Protein AF-C0DBG9-F1 (afdb_monomer)

Radius of gyration: 24.49 Å; Cα contacts (8 Å, |Δi|>4): 28; chains: 1; bounding box: 64×24×66 Å

Solvent-accessible surface area (backbone atoms only — not comparable to full-atom values): 5805 Å² total; per-residue (Å²): 133,90,60,73,62,57,62,51,53,66,71,61,66,71,52,72,66,54,74,62,44,51,64,55,52,52,52,48,59,64,46,51,57,55,49,52,52,48,51,52,51,54,49,51,55,51,49,51,54,43,49,53,52,35,71,69,37,81,50,73,71,52,31,52,54,31,50,52,51,46,53,51,50,50,52,51,49,51,50,54,51,51,52,52,52,50,52,50,54,50,51,54,53,49,50,54,49,45,63,72,72,64,120

Sequence (103 aa):
MYIPNLMMAMLLDENPFEKVAEPIVK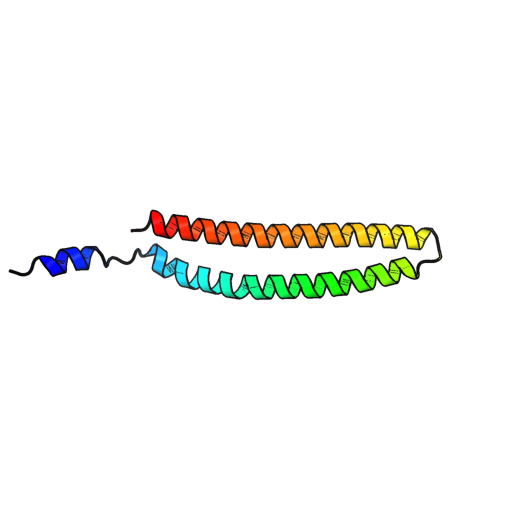LLNLAVTPALAIVGALGAIYCIFLGAKLAKAEEPQDREKAKNSLKNAIIGFVLIFVLIVVLKIGMDSMQVWMSDYVK

Mean predicted aligned error: 9.97 Å

Structure (mmCIF, N/CA/C/O backbone):
data_AF-C0DBG9-F1
#
_entry.id   AF-C0DBG9-F1
#
loop_
_atom_site.group_PDB
_atom_site.id
_atom_site.type_symbol
_atom_site.label_atom_id
_atom_site.label_alt_id
_atom_site.label_comp_id
_atom_site.label_asym_id
_atom_site.label_entity_id
_atom_site.label_seq_id
_atom_site.pdbx_PDB_ins_code
_atom_site.Cartn_x
_atom_site.Cartn_y
_atom_site.Cartn_z
_atom_site.occupancy
_atom_site.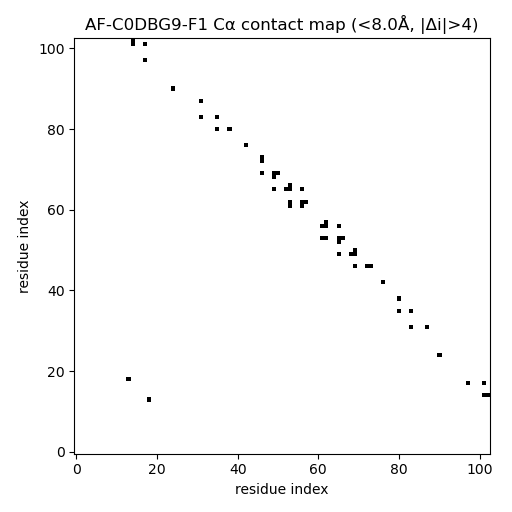B_iso_or_equiv
_atom_site.auth_seq_id
_atom_site.auth_comp_id
_atom_site.auth_asym_id
_atom_site.auth_atom_id
_atom_site.pdbx_PDB_model_num
ATOM 1 N N . MET A 1 1 ? 38.065 -14.156 -42.013 1.00 46.47 1 MET A N 1
ATOM 2 C CA . MET A 1 1 ? 37.992 -12.692 -41.797 1.00 46.47 1 MET A CA 1
ATOM 3 C C . MET A 1 1 ? 36.781 -12.415 -40.905 1.00 46.47 1 MET A C 1
ATOM 5 O O . MET A 1 1 ? 35.738 -13.014 -41.126 1.00 46.47 1 MET A O 1
ATOM 9 N N . TYR A 1 2 ? 36.976 -11.656 -39.825 1.00 51.59 2 TYR A N 1
ATOM 10 C CA . TYR A 1 2 ? 36.209 -11.636 -38.566 1.00 51.59 2 TYR A CA 1
ATOM 11 C C . TYR A 1 2 ? 34.829 -10.941 -38.631 1.00 51.59 2 TYR A C 1
ATOM 13 O O . TYR A 1 2 ? 34.685 -9.820 -38.158 1.00 51.59 2 TYR A O 1
ATOM 21 N N . ILE A 1 3 ? 33.800 -11.592 -39.180 1.00 57.66 3 ILE A N 1
ATOM 22 C CA . ILE A 1 3 ? 32.453 -10.992 -39.310 1.00 57.66 3 ILE A CA 1
ATOM 23 C C . ILE A 1 3 ? 31.432 -11.377 -38.202 1.00 57.66 3 ILE A C 1
ATOM 25 O O . ILE A 1 3 ? 30.546 -10.564 -37.945 1.00 57.66 3 ILE A O 1
ATOM 29 N N . PRO A 1 4 ? 31.519 -12.506 -37.454 1.00 55.69 4 PRO A N 1
ATOM 30 C CA . PRO A 1 4 ? 30.462 -12.829 -36.484 1.00 55.69 4 PRO A CA 1
ATOM 31 C C . PRO A 1 4 ? 30.487 -11.946 -35.224 1.00 55.69 4 PRO A C 1
ATOM 33 O O . PRO A 1 4 ? 29.455 -11.765 -34.586 1.00 55.69 4 PRO A O 1
ATOM 36 N N . ASN A 1 5 ? 31.634 -11.344 -34.883 1.00 56.94 5 ASN A N 1
ATOM 37 C CA . ASN A 1 5 ? 31.766 -10.549 -33.658 1.00 56.94 5 ASN A CA 1
ATOM 38 C C . ASN A 1 5 ? 31.210 -9.122 -33.791 1.00 56.94 5 ASN A C 1
ATOM 40 O O . ASN A 1 5 ? 30.835 -8.529 -32.792 1.00 56.94 5 ASN A O 1
ATOM 44 N N . LEU A 1 6 ? 31.131 -8.566 -35.008 1.00 59.66 6 LEU A N 1
ATOM 45 C CA . LEU A 1 6 ? 30.607 -7.211 -35.229 1.00 59.66 6 LEU A CA 1
ATOM 46 C C . LEU A 1 6 ? 29.073 -7.186 -35.179 1.00 59.66 6 LEU A C 1
ATOM 48 O O . LEU A 1 6 ? 28.486 -6.255 -34.644 1.00 59.66 6 LEU A O 1
ATOM 52 N N . MET A 1 7 ? 28.425 -8.240 -35.685 1.00 54.25 7 MET A N 1
ATOM 53 C CA . MET A 1 7 ? 26.969 -8.391 -35.617 1.00 54.25 7 MET A CA 1
ATOM 54 C 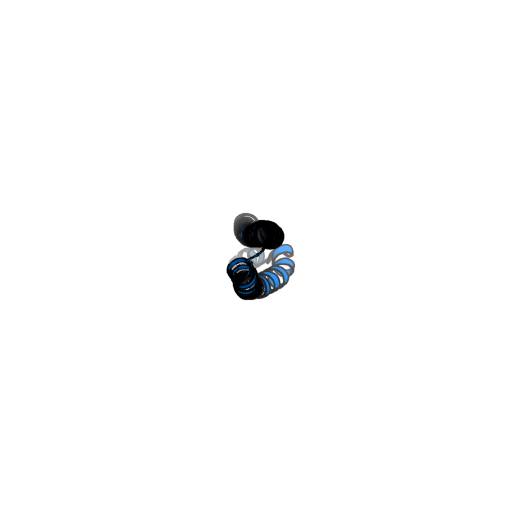C . MET A 1 7 ? 26.499 -8.699 -34.191 1.00 54.25 7 MET A C 1
ATOM 56 O O . MET A 1 7 ? 25.465 -8.195 -33.780 1.00 54.25 7 MET A O 1
ATOM 60 N N . MET A 1 8 ? 27.291 -9.452 -33.416 1.00 56.00 8 MET A N 1
ATOM 61 C CA . MET A 1 8 ? 27.061 -9.630 -31.979 1.00 56.00 8 MET A CA 1
ATOM 62 C C . MET A 1 8 ? 27.379 -8.363 -31.180 1.00 56.00 8 MET A C 1
ATOM 64 O O . MET A 1 8 ? 26.626 -8.036 -30.280 1.00 56.00 8 MET A O 1
ATOM 68 N N . ALA A 1 9 ? 28.417 -7.597 -31.531 1.00 54.31 9 ALA A N 1
ATOM 69 C CA . ALA A 1 9 ? 28.715 -6.321 -30.873 1.00 54.31 9 ALA A CA 1
ATOM 70 C C . ALA A 1 9 ? 27.639 -5.246 -31.118 1.00 54.31 9 ALA A C 1
ATOM 72 O O . ALA A 1 9 ? 27.387 -4.444 -30.229 1.00 54.31 9 ALA A O 1
ATOM 73 N N . MET A 1 10 ? 26.968 -5.257 -32.277 1.00 53.44 10 MET A N 1
ATOM 74 C CA 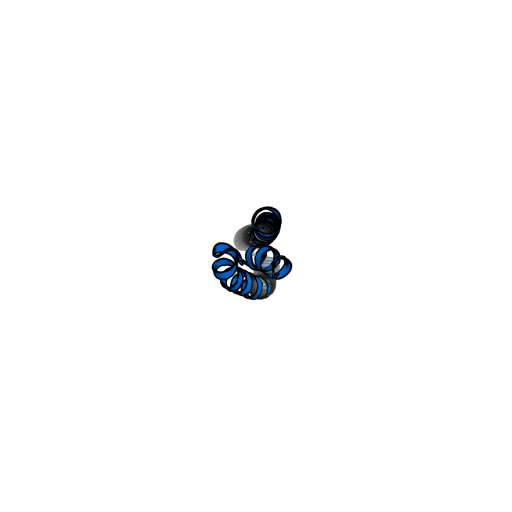. MET A 1 10 ? 25.792 -4.409 -32.536 1.00 53.44 10 MET A CA 1
ATOM 75 C C . MET A 1 10 ? 24.521 -4.884 -31.808 1.00 53.44 10 MET A C 1
ATOM 77 O O . MET A 1 10 ? 23.579 -4.113 -31.698 1.00 53.44 10 MET A O 1
ATOM 81 N N . LEU A 1 11 ? 24.493 -6.126 -31.308 1.00 55.94 11 LEU A N 1
ATOM 82 C CA . LEU A 1 11 ? 23.431 -6.653 -30.437 1.00 55.94 11 LEU A CA 1
ATOM 83 C C . LEU A 1 11 ? 23.711 -6.403 -28.944 1.00 55.94 11 LEU A C 1
ATOM 85 O O . LEU A 1 11 ? 22.877 -6.739 -28.112 1.00 55.94 11 LEU A O 1
ATOM 89 N N . LEU A 1 12 ? 24.883 -5.848 -28.603 1.00 56.59 12 LEU A N 1
ATOM 90 C CA . LEU A 1 12 ? 25.257 -5.468 -27.235 1.00 56.59 12 LEU A CA 1
ATOM 91 C C . LEU A 1 12 ? 25.166 -3.956 -26.995 1.00 56.59 12 LEU A C 1
ATOM 93 O O . LEU A 1 12 ? 25.721 -3.470 -26.007 1.00 56.59 12 LEU A O 1
ATOM 97 N N . ASP A 1 13 ? 24.497 -3.203 -27.874 1.00 58.56 13 ASP A N 1
ATOM 98 C CA . ASP A 1 13 ? 24.150 -1.815 -27.567 1.00 58.56 13 ASP A CA 1
ATOM 99 C C . ASP A 1 13 ? 23.010 -1.831 -26.542 1.00 58.56 13 ASP A C 1
ATOM 101 O O . ASP A 1 13 ? 21.834 -1.689 -26.862 1.00 58.56 13 ASP A O 1
ATOM 105 N N . GLU A 1 14 ? 23.371 -2.125 -25.291 1.00 59.81 14 GLU A N 1
ATOM 106 C CA . GLU A 1 14 ? 22.476 -2.053 -24.144 1.00 59.81 14 GLU A CA 1
ATOM 107 C C . GLU A 1 14 ? 21.842 -0.667 -24.152 1.00 59.81 14 GLU A C 1
ATOM 109 O O . GLU A 1 14 ? 22.530 0.349 -23.992 1.00 59.81 14 GLU A O 1
ATOM 114 N N . ASN A 1 15 ? 20.534 -0.634 -24.387 1.00 67.50 15 ASN A N 1
ATOM 115 C CA . ASN A 1 15 ? 19.846 0.598 -24.688 1.00 67.50 15 ASN A CA 1
ATOM 116 C C . ASN A 1 15 ? 20.049 1.587 -23.525 1.00 67.50 15 ASN A C 1
ATOM 118 O O . ASN A 1 15 ? 19.759 1.251 -22.370 1.00 67.50 15 ASN A O 1
ATOM 122 N N . PRO A 1 16 ? 20.564 2.804 -23.771 1.00 74.25 16 PRO A N 1
ATOM 123 C CA . PRO A 1 16 ? 20.983 3.712 -22.703 1.00 74.25 16 PRO A CA 1
ATOM 124 C C . PRO A 1 16 ? 19.840 4.072 -21.745 1.00 74.25 16 PRO A C 1
ATOM 126 O O . PRO A 1 16 ? 20.085 4.402 -20.584 1.00 74.25 16 PRO A O 1
ATOM 129 N N . PHE A 1 17 ? 18.590 3.967 -22.202 1.00 74.31 17 PHE A N 1
ATOM 130 C CA . PHE A 1 17 ? 17.407 4.140 -21.367 1.00 74.31 17 PHE A CA 1
ATOM 131 C C . PHE A 1 17 ? 17.232 3.021 -20.329 1.00 74.31 17 PHE A C 1
ATOM 133 O O . PHE A 1 17 ? 16.844 3.306 -19.197 1.00 74.31 17 PHE A O 1
ATOM 140 N N . GLU A 1 18 ? 17.554 1.772 -20.666 1.00 77.06 18 GLU A N 1
ATOM 141 C CA . GLU A 1 18 ? 17.435 0.627 -19.757 1.00 77.06 18 GLU A CA 1
ATOM 142 C C . GLU A 1 18 ? 18.432 0.733 -18.597 1.00 77.06 18 GLU A C 1
ATOM 144 O O . GLU A 1 18 ? 18.038 0.632 -17.434 1.00 77.06 18 GLU A O 1
ATOM 149 N N . LYS A 1 19 ? 19.689 1.099 -18.888 1.00 81.19 19 LYS A N 1
ATOM 150 C CA . LYS A 1 19 ? 20.727 1.333 -17.864 1.00 81.19 19 LYS A CA 1
ATOM 151 C C . LYS A 1 19 ? 20.347 2.379 -16.824 1.00 81.19 19 LYS A C 1
ATOM 153 O O . LYS A 1 19 ? 20.756 2.287 -15.668 1.00 81.19 19 LYS A O 1
ATOM 158 N N . VAL A 1 20 ? 19.605 3.403 -17.238 1.00 84.00 20 VAL A N 1
ATOM 159 C CA . VAL A 1 20 ? 19.166 4.478 -16.342 1.00 84.00 20 VAL A CA 1
ATOM 160 C C . VAL A 1 20 ? 17.889 4.081 -15.593 1.00 84.00 20 VAL A C 1
ATOM 162 O O . VAL A 1 20 ? 17.737 4.430 -14.421 1.00 84.00 20 VAL A O 1
ATOM 165 N N . ALA A 1 21 ? 16.983 3.336 -16.232 1.00 84.25 21 ALA A N 1
ATOM 166 C CA . ALA A 1 21 ? 15.706 2.937 -15.645 1.00 84.25 21 ALA A CA 1
ATOM 167 C C . ALA A 1 21 ? 15.831 1.788 -14.630 1.00 84.25 21 ALA A C 1
ATOM 169 O O . ALA A 1 21 ? 15.143 1.809 -13.606 1.00 84.25 21 ALA A O 1
ATOM 170 N N . GLU A 1 22 ? 16.715 0.816 -14.865 1.00 85.31 22 GLU A N 1
ATOM 171 C CA . GLU A 1 22 ? 16.883 -0.373 -14.019 1.00 85.31 22 GLU A CA 1
ATOM 172 C C . GLU A 1 22 ? 17.097 -0.054 -12.522 1.00 85.31 22 GLU A C 1
ATOM 174 O O . GLU A 1 22 ? 16.344 -0.579 -11.690 1.00 85.31 22 GLU A O 1
ATOM 179 N N . PRO A 1 23 ? 18.038 0.830 -12.117 1.00 89.69 23 PRO A N 1
ATOM 180 C CA . PRO A 1 23 ? 18.221 1.140 -10.701 1.00 89.69 23 PRO A CA 1
ATOM 181 C C . PRO A 1 23 ? 16.984 1.810 -10.090 1.00 89.69 23 PRO A C 1
ATOM 183 O O . PRO A 1 23 ? 16.638 1.522 -8.945 1.00 89.69 23 PRO A O 1
ATOM 186 N N . ILE A 1 24 ? 16.281 2.658 -10.847 1.00 89.00 24 ILE A N 1
ATOM 187 C CA . ILE A 1 24 ? 15.072 3.353 -10.382 1.00 89.00 24 ILE A CA 1
ATOM 188 C C . ILE A 1 24 ? 13.949 2.341 -10.134 1.00 89.00 24 ILE A C 1
ATOM 190 O O . ILE A 1 24 ? 13.340 2.330 -9.061 1.00 89.00 24 ILE A O 1
ATOM 194 N N . VAL A 1 25 ? 13.711 1.453 -11.099 1.00 87.94 25 VAL A N 1
ATOM 195 C CA . VAL A 1 25 ? 12.695 0.397 -11.011 1.00 87.94 25 VAL A CA 1
ATOM 196 C C . VAL A 1 25 ? 12.997 -0.558 -9.858 1.00 87.94 25 VAL A C 1
ATOM 198 O O . VAL A 1 25 ? 12.098 -0.922 -9.096 1.00 87.94 25 VAL A O 1
ATOM 201 N N . LYS A 1 26 ? 14.266 -0.925 -9.669 1.00 89.44 26 LYS A N 1
ATOM 202 C CA . LYS A 1 26 ? 14.691 -1.794 -8.568 1.00 89.44 26 LYS A CA 1
ATOM 203 C C . LYS A 1 26 ? 14.426 -1.162 -7.203 1.00 89.44 26 LYS A C 1
ATOM 205 O O . LYS A 1 26 ? 13.916 -1.841 -6.312 1.00 89.44 26 LYS A O 1
ATOM 210 N N . LEU A 1 27 ? 14.724 0.128 -7.041 1.00 90.62 27 LEU A N 1
ATOM 211 C CA . LEU A 1 27 ? 14.437 0.862 -5.806 1.00 90.62 27 LEU A CA 1
ATOM 212 C C . LEU A 1 27 ? 12.930 0.970 -5.547 1.00 90.62 27 LEU A C 1
ATOM 214 O O . LEU A 1 27 ? 12.490 0.757 -4.416 1.00 90.62 27 LEU A O 1
ATOM 218 N N . LEU A 1 28 ? 12.134 1.237 -6.585 1.00 89.25 28 LEU A N 1
ATOM 219 C CA . LEU A 1 28 ? 10.675 1.290 -6.475 1.00 89.25 28 LEU A CA 1
ATOM 220 C C . LEU A 1 28 ? 10.089 -0.064 -6.060 1.00 89.25 28 LEU A C 1
ATOM 222 O O . LEU A 1 28 ? 9.326 -0.124 -5.097 1.00 89.25 28 LEU A O 1
ATOM 226 N N . ASN A 1 29 ? 10.490 -1.161 -6.705 1.00 88.00 29 ASN A N 1
ATOM 227 C CA . ASN A 1 29 ? 10.031 -2.508 -6.348 1.00 88.00 29 ASN A CA 1
ATOM 228 C C . ASN A 1 29 ? 10.430 -2.906 -4.919 1.00 88.00 29 ASN A C 1
ATOM 230 O O . ASN A 1 29 ? 9.637 -3.514 -4.189 1.00 88.00 29 ASN A O 1
ATOM 234 N N . LEU A 1 30 ? 11.631 -2.508 -4.495 1.00 90.62 30 LEU A N 1
ATOM 235 C CA . LEU A 1 30 ? 12.114 -2.733 -3.136 1.00 90.62 30 LEU A CA 1
ATOM 236 C C . LEU A 1 30 ? 11.333 -1.917 -2.094 1.00 90.62 30 LEU A C 1
ATOM 238 O O . LEU A 1 30 ? 11.162 -2.390 -0.975 1.00 90.62 30 LEU A O 1
ATOM 242 N N . ALA A 1 31 ? 10.827 -0.732 -2.447 1.00 89.75 31 ALA A N 1
ATOM 243 C CA . ALA A 1 31 ? 10.065 0.137 -1.547 1.00 89.75 31 ALA A CA 1
ATOM 244 C C . ALA A 1 31 ? 8.554 -0.167 -1.513 1.00 89.75 31 ALA A C 1
ATOM 246 O O . ALA A 1 31 ? 7.926 -0.057 -0.458 1.00 89.75 31 ALA A O 1
ATOM 247 N N . VAL A 1 32 ? 7.950 -0.576 -2.632 1.00 88.25 32 VAL A N 1
ATOM 248 C CA . VAL A 1 32 ? 6.494 -0.797 -2.726 1.00 88.25 32 VAL A CA 1
ATOM 249 C C . VAL A 1 32 ? 6.025 -1.956 -1.845 1.00 88.25 32 VAL A C 1
ATOM 251 O O . VAL A 1 32 ? 5.001 -1.844 -1.171 1.00 88.25 32 VAL A O 1
ATOM 254 N N . THR A 1 33 ? 6.782 -3.052 -1.795 1.00 87.75 33 THR A N 1
ATOM 255 C CA . THR A 1 33 ? 6.446 -4.223 -0.966 1.00 87.75 33 THR A CA 1
ATOM 256 C C . THR A 1 33 ? 6.382 -3.896 0.536 1.00 87.75 33 THR A C 1
ATOM 258 O O . THR A 1 33 ? 5.347 -4.162 1.155 1.00 87.75 33 THR A O 1
ATOM 261 N N . PRO A 1 34 ? 7.414 -3.284 1.155 1.00 91.00 34 PRO A N 1
ATOM 262 C CA . PRO A 1 34 ? 7.335 -2.873 2.554 1.00 91.00 34 PRO A CA 1
ATOM 263 C C . PRO A 1 34 ? 6.311 -1.755 2.780 1.00 91.00 34 PRO A C 1
ATOM 265 O O . PRO A 1 34 ? 5.645 -1.765 3.813 1.00 91.00 34 PRO A O 1
ATOM 268 N N . ALA A 1 35 ? 6.111 -0.837 1.826 1.00 89.25 35 ALA A N 1
ATOM 269 C CA . ALA A 1 35 ? 5.071 0.186 1.943 1.00 89.25 35 ALA A CA 1
ATOM 270 C C . ALA A 1 35 ? 3.668 -0.436 2.069 1.00 89.25 35 ALA A C 1
ATOM 272 O O . ALA A 1 35 ? 2.904 -0.048 2.953 1.00 89.25 35 ALA A O 1
ATOM 273 N N . LEU A 1 36 ? 3.349 -1.452 1.258 1.00 89.81 36 LEU A N 1
ATOM 274 C CA . LEU A 1 36 ? 2.088 -2.196 1.365 1.00 89.81 36 LEU A CA 1
ATOM 275 C C . LEU A 1 36 ? 1.940 -2.901 2.716 1.00 89.81 36 LEU A C 1
ATOM 277 O O . LEU A 1 36 ? 0.867 -2.848 3.320 1.00 89.81 36 LEU A O 1
ATOM 281 N N . ALA A 1 37 ? 3.011 -3.523 3.214 1.00 91.44 37 ALA A N 1
ATOM 282 C CA . ALA A 1 37 ? 3.000 -4.188 4.515 1.00 91.44 37 ALA A CA 1
ATOM 283 C C . ALA A 1 37 ? 2.728 -3.199 5.662 1.00 91.44 37 ALA A C 1
ATOM 285 O O . ALA A 1 37 ? 1.902 -3.472 6.535 1.00 91.44 37 ALA A O 1
ATOM 286 N N . ILE A 1 38 ? 3.369 -2.027 5.634 1.00 91.88 38 ILE A N 1
ATOM 287 C CA . ILE A 1 38 ? 3.192 -0.976 6.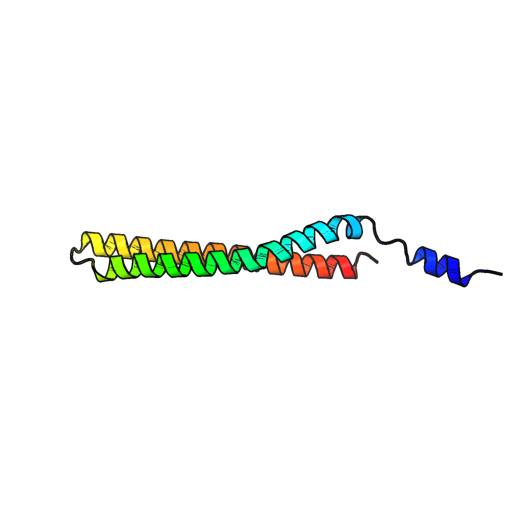644 1.00 91.88 38 ILE A CA 1
ATOM 288 C C . ILE A 1 38 ? 1.773 -0.408 6.593 1.00 91.88 38 ILE A C 1
ATOM 290 O O . ILE A 1 38 ? 1.125 -0.297 7.634 1.00 91.88 38 ILE A O 1
ATOM 294 N N . VAL A 1 39 ? 1.261 -0.086 5.403 1.00 90.56 39 VAL A N 1
ATOM 295 C CA . VAL A 1 39 ? -0.109 0.424 5.239 1.00 90.56 39 VAL A CA 1
ATOM 296 C C . VAL A 1 39 ? -1.132 -0.603 5.725 1.00 90.56 39 VAL A C 1
ATOM 298 O O . VAL A 1 39 ? -2.067 -0.235 6.434 1.00 90.56 39 VAL A O 1
ATOM 301 N N . GLY A 1 40 ? -0.934 -1.888 5.413 1.00 90.88 40 GLY A N 1
ATOM 302 C CA . GLY A 1 40 ? -1.777 -2.976 5.910 1.00 90.88 40 GLY A CA 1
ATOM 303 C C . GLY A 1 40 ? -1.774 -3.072 7.437 1.00 90.88 40 GLY A C 1
ATOM 304 O O . GLY A 1 40 ? -2.838 -3.097 8.058 1.00 90.88 40 GLY A O 1
ATOM 305 N N . ALA A 1 41 ? -0.589 -3.060 8.053 1.00 93.50 41 ALA A N 1
ATOM 306 C CA . ALA A 1 41 ? -0.443 -3.147 9.504 1.00 93.50 41 ALA A CA 1
ATOM 307 C C . ALA A 1 41 ? -1.048 -1.930 10.225 1.00 93.50 41 ALA A C 1
ATOM 309 O O . ALA A 1 41 ? -1.859 -2.089 11.140 1.00 93.50 41 ALA A O 1
ATOM 310 N N . LEU A 1 42 ? -0.706 -0.713 9.792 1.00 92.12 42 LEU A N 1
ATOM 311 C CA . LEU A 1 42 ? -1.231 0.521 10.381 1.00 92.12 42 LEU A CA 1
ATOM 312 C C . LEU A 1 42 ? -2.743 0.650 10.174 1.00 92.12 42 LEU A C 1
ATOM 314 O O . LEU A 1 42 ? -3.457 1.022 11.106 1.00 92.12 42 LEU A O 1
ATOM 318 N N . GLY A 1 43 ? -3.241 0.294 8.988 1.00 91.38 43 GLY A N 1
ATOM 319 C CA . GLY A 1 43 ? -4.671 0.283 8.686 1.00 91.38 43 GLY A CA 1
ATOM 320 C C . GLY A 1 43 ? -5.448 -0.671 9.593 1.00 91.38 43 GLY A C 1
ATOM 321 O O . GLY A 1 43 ? -6.490 -0.291 10.135 1.00 91.38 43 GLY A O 1
ATOM 322 N N . ALA A 1 44 ? -4.915 -1.874 9.829 1.00 91.81 44 ALA A N 1
ATOM 323 C CA . ALA A 1 44 ? -5.517 -2.851 10.732 1.00 91.81 44 ALA A CA 1
ATOM 324 C C . ALA A 1 44 ? -5.541 -2.354 12.187 1.00 91.81 44 ALA A C 1
ATOM 326 O O . ALA A 1 44 ? -6.594 -2.379 12.827 1.00 91.81 44 ALA A O 1
ATOM 327 N N . ILE A 1 45 ? -4.414 -1.838 12.692 1.00 94.25 45 ILE A N 1
ATOM 328 C CA . ILE A 1 45 ? -4.319 -1.285 14.054 1.00 94.25 45 ILE A CA 1
ATOM 329 C C . ILE A 1 45 ? -5.322 -0.139 14.243 1.00 94.25 45 ILE A C 1
ATOM 331 O O . ILE A 1 45 ? -6.052 -0.100 15.238 1.00 94.25 45 ILE A O 1
ATOM 335 N N . TYR A 1 46 ? -5.401 0.776 13.275 1.00 91.56 46 TYR A N 1
ATOM 336 C CA . TYR A 1 46 ? -6.308 1.918 13.339 1.00 91.56 46 TYR A CA 1
ATOM 337 C C . TYR A 1 46 ? -7.785 1.496 13.280 1.00 91.56 46 TYR A C 1
ATOM 339 O O . TYR A 1 46 ? -8.609 2.021 14.036 1.00 91.56 46 TYR A O 1
ATOM 347 N N . CYS A 1 47 ? -8.124 0.492 12.462 1.00 90.44 47 CYS A N 1
ATOM 348 C C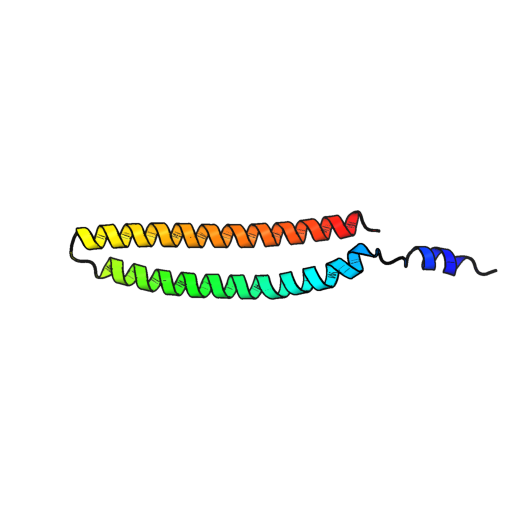A . CYS A 1 47 ? -9.469 -0.086 12.432 1.00 90.44 47 CYS A CA 1
ATOM 349 C C . CYS A 1 47 ? -9.869 -0.710 13.773 1.00 90.44 47 CYS A C 1
ATOM 351 O O . CYS A 1 47 ? -11.004 -0.513 14.207 1.00 90.44 47 CYS A O 1
ATOM 353 N N . ILE A 1 48 ? -8.958 -1.412 14.458 1.00 92.06 48 ILE A N 1
ATOM 354 C CA . ILE A 1 48 ? -9.232 -1.987 15.787 1.00 92.06 48 ILE A CA 1
ATOM 355 C C . ILE A 1 48 ? -9.542 -0.875 16.795 1.00 92.06 48 ILE A C 1
ATOM 357 O O . ILE A 1 48 ? -10.527 -0.966 17.529 1.00 92.06 48 ILE A O 1
ATOM 361 N N . PHE A 1 49 ? -8.752 0.202 16.801 1.00 90.56 49 PHE A N 1
ATOM 362 C CA . PHE A 1 49 ? -8.969 1.341 17.697 1.00 90.56 49 PHE A CA 1
ATOM 363 C C . PHE A 1 49 ? -10.326 2.020 17.469 1.00 90.56 49 PHE A C 1
ATOM 365 O O . PHE A 1 49 ? -11.066 2.279 18.423 1.00 90.56 49 PHE A O 1
ATOM 372 N N . LEU A 1 50 ? -10.680 2.283 16.210 1.00 89.88 50 LEU A N 1
ATOM 373 C CA . LEU A 1 50 ? -11.974 2.871 15.859 1.00 89.88 50 LEU A CA 1
ATOM 374 C C . LEU A 1 50 ? -13.142 1.924 16.150 1.00 89.88 50 LEU A C 1
ATOM 376 O O . LEU A 1 50 ? -14.176 2.371 16.648 1.00 89.88 50 LEU A O 1
ATOM 380 N N . GLY A 1 51 ? -12.974 0.626 15.891 1.00 88.19 51 GLY A N 1
ATOM 381 C CA . GLY A 1 51 ? -13.963 -0.403 16.205 1.00 88.19 51 GLY A CA 1
ATOM 382 C C . GLY A 1 51 ? -14.230 -0.501 17.707 1.00 88.19 51 GLY A C 1
ATOM 383 O O . GLY A 1 51 ? -15.386 -0.505 18.128 1.00 88.19 51 GLY A O 1
ATOM 384 N N . ALA A 1 52 ? -13.178 -0.472 18.528 1.00 90.56 52 ALA A N 1
ATOM 385 C CA . ALA A 1 52 ? -13.301 -0.439 19.984 1.00 90.56 52 ALA A CA 1
ATOM 386 C C . ALA A 1 52 ? -14.013 0.834 20.474 1.00 90.56 52 ALA A C 1
ATOM 388 O O . ALA A 1 52 ? -14.862 0.761 21.365 1.00 90.56 52 ALA A O 1
ATOM 389 N N . LYS A 1 53 ? -13.716 1.994 19.871 1.00 87.25 53 LYS A N 1
ATOM 390 C CA . LYS A 1 53 ? -14.391 3.263 20.186 1.00 87.25 53 LYS A CA 1
ATOM 391 C C . LYS A 1 53 ? -15.875 3.239 19.807 1.00 87.25 53 LYS A C 1
ATOM 393 O O . LYS A 1 53 ? -16.695 3.753 20.558 1.00 87.25 53 LYS A O 1
ATOM 398 N N . LEU A 1 54 ? -16.226 2.610 18.685 1.00 86.44 54 LEU A N 1
ATOM 399 C CA . LEU A 1 54 ? -17.617 2.411 18.276 1.00 86.44 54 LEU A CA 1
ATOM 400 C C . LEU A 1 54 ? -18.366 1.453 19.217 1.00 86.44 54 LEU A C 1
ATOM 402 O O . LEU A 1 54 ? -19.522 1.709 19.545 1.00 86.44 54 LEU A O 1
ATOM 406 N N . ALA A 1 55 ? -17.718 0.370 19.657 1.00 87.88 55 ALA A N 1
ATOM 407 C CA . ALA A 1 55 ? -18.316 -0.619 20.554 1.00 87.88 55 ALA A CA 1
ATOM 408 C C . ALA A 1 55 ? -18.604 -0.056 21.955 1.00 87.88 55 ALA A C 1
ATOM 410 O O . ALA A 1 55 ? -19.617 -0.407 22.552 1.00 87.88 55 ALA A O 1
ATOM 411 N N . LYS A 1 56 ? -17.736 0.831 22.458 1.00 86.81 56 LYS A N 1
ATOM 412 C CA . LYS A 1 56 ? -17.887 1.495 23.765 1.00 86.81 56 LYS A CA 1
ATOM 413 C C . LYS A 1 56 ? -18.779 2.743 23.745 1.00 86.81 56 LYS A C 1
ATOM 415 O O . LYS A 1 56 ? -19.007 3.326 24.796 1.00 86.81 56 LYS A O 1
ATOM 420 N N . ALA A 1 57 ? -19.243 3.193 22.580 1.00 86.81 57 ALA A N 1
ATOM 421 C CA . ALA A 1 57 ? -20.078 4.386 22.488 1.00 86.81 57 ALA A CA 1
ATOM 422 C C . ALA A 1 57 ? -21.516 4.075 22.944 1.00 86.81 57 ALA A C 1
ATOM 424 O O . ALA A 1 57 ? -22.261 3.377 22.248 1.00 86.81 57 ALA A O 1
ATOM 425 N N . GLU A 1 58 ? -21.887 4.595 24.115 1.00 78.12 58 GLU A N 1
ATOM 426 C CA . GLU A 1 58 ? -23.220 4.443 24.716 1.00 78.12 58 GLU A CA 1
ATOM 427 C C . GLU A 1 58 ? -24.156 5.604 24.346 1.00 78.12 58 GLU A C 1
ATOM 429 O O . GLU A 1 58 ? -25.351 5.391 24.138 1.00 78.12 58 GLU A O 1
ATOM 434 N N . GLU A 1 59 ? -23.617 6.814 24.158 1.00 81.06 59 GLU A N 1
ATOM 435 C CA . GLU A 1 59 ? -24.403 7.968 23.724 1.00 81.06 59 GLU A CA 1
ATOM 436 C C . GLU A 1 59 ? -24.673 7.954 22.205 1.00 81.06 59 GLU A C 1
ATOM 438 O O . GLU A 1 59 ? -23.769 7.669 21.405 1.00 81.06 59 GLU A O 1
ATOM 443 N N . PRO A 1 60 ? -25.896 8.314 21.761 1.00 78.38 60 PRO A N 1
ATOM 444 C CA . PRO A 1 60 ? -26.266 8.310 20.344 1.00 78.38 60 PRO A CA 1
ATOM 445 C C . PRO A 1 60 ? -25.374 9.227 19.493 1.00 78.38 60 PRO A C 1
ATOM 447 O O . PRO A 1 60 ? -25.003 8.858 18.377 1.00 78.38 60 PRO A O 1
ATOM 450 N N . GLN A 1 61 ? -24.949 10.368 20.043 1.00 80.56 61 GLN A N 1
ATOM 451 C CA . GLN A 1 61 ? -24.064 11.313 19.358 1.00 80.56 61 GLN A CA 1
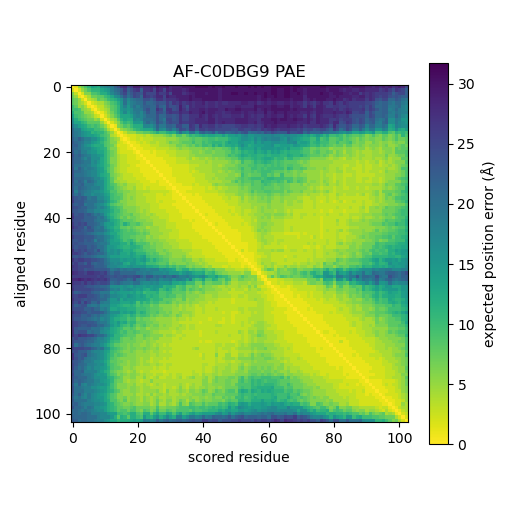ATOM 452 C C . GLN A 1 61 ? -22.667 10.724 19.091 1.00 80.56 61 GLN A C 1
ATOM 454 O O . GLN A 1 61 ? -22.094 10.915 18.013 1.00 80.56 61 GLN A O 1
ATOM 459 N N . ASP A 1 62 ? -22.108 9.990 20.052 1.00 83.81 62 ASP A N 1
ATOM 460 C CA . ASP A 1 62 ? -20.773 9.403 19.924 1.00 83.81 62 ASP A CA 1
ATOM 461 C C . ASP A 1 62 ? -20.770 8.168 19.021 1.00 83.81 62 ASP A C 1
ATOM 463 O O . ASP A 1 62 ? -19.807 7.944 18.278 1.00 83.81 62 ASP A O 1
ATOM 467 N N . ARG A 1 63 ? -21.882 7.424 18.985 1.00 82.31 63 ARG A N 1
ATOM 468 C CA . ARG A 1 63 ? -22.089 6.329 18.027 1.00 82.31 63 ARG A CA 1
ATOM 469 C C . ARG A 1 63 ? -22.081 6.811 16.581 1.00 82.31 63 ARG A C 1
ATOM 471 O O . ARG A 1 63 ? -21.429 6.185 15.742 1.00 82.31 63 ARG A O 1
ATOM 478 N N . GLU A 1 64 ? -22.771 7.905 16.268 1.00 87.12 64 GLU A N 1
ATOM 479 C CA . GLU A 1 64 ? -22.789 8.451 14.903 1.00 87.12 64 GLU A CA 1
ATOM 480 C C . GLU A 1 64 ? -21.421 8.991 14.478 1.00 87.12 64 GLU A C 1
ATOM 482 O O . GLU A 1 64 ? -20.948 8.687 13.377 1.00 87.12 64 GLU A O 1
ATOM 487 N N . LYS A 1 65 ? -20.729 9.714 15.368 1.00 85.12 65 LYS A N 1
ATOM 488 C CA . LYS A 1 65 ? -19.358 10.190 15.115 1.00 85.12 65 LYS A CA 1
ATOM 489 C C . LYS A 1 65 ? -18.386 9.031 14.872 1.00 85.12 65 LYS A C 1
ATOM 491 O O . LYS A 1 65 ? -17.589 9.083 13.928 1.00 85.12 65 LYS A O 1
ATOM 496 N N . ALA A 1 66 ? -18.462 7.976 15.683 1.00 87.56 66 ALA A N 1
ATOM 497 C CA . ALA A 1 66 ? -17.623 6.791 15.534 1.00 87.56 66 ALA A CA 1
ATOM 498 C C . ALA A 1 66 ? -17.927 6.020 14.236 1.00 87.56 66 ALA A C 1
ATOM 500 O O . ALA A 1 66 ? -16.990 5.628 13.539 1.00 87.56 66 ALA A O 1
ATOM 501 N N . LYS A 1 67 ? -19.204 5.873 13.846 1.00 86.19 67 LYS A N 1
ATOM 502 C CA . LYS A 1 67 ? -19.588 5.270 12.553 1.00 86.19 67 LYS A CA 1
ATOM 503 C C . LYS A 1 67 ? -19.050 6.060 11.364 1.00 86.19 67 LYS A C 1
ATOM 505 O O . LYS A 1 67 ? -18.507 5.465 10.436 1.00 86.19 67 LYS A O 1
ATOM 510 N N . ASN A 1 68 ? -19.166 7.387 11.395 1.00 89.88 68 ASN A N 1
ATOM 511 C CA . ASN A 1 68 ? -18.645 8.237 10.325 1.00 89.88 68 ASN A CA 1
ATOM 512 C C . ASN A 1 68 ? -17.118 8.161 10.232 1.00 89.88 68 ASN A C 1
ATOM 514 O O . ASN A 1 68 ? -16.578 8.067 9.130 1.00 89.88 68 ASN A O 1
ATOM 518 N N . SER A 1 69 ? -16.427 8.110 11.373 1.00 88.12 69 SER A N 1
ATOM 519 C CA . SER A 1 69 ? -14.973 7.905 11.401 1.00 88.12 69 SER A CA 1
ATOM 520 C C . SER A 1 69 ? -14.576 6.542 10.839 1.00 88.12 69 SER A C 1
ATOM 522 O O . SER A 1 69 ? -13.646 6.469 10.041 1.00 88.12 69 SER A O 1
ATOM 524 N N . LEU A 1 70 ? -15.304 5.476 11.183 1.00 88.62 70 LEU A N 1
ATOM 525 C CA . LEU A 1 70 ? -15.062 4.139 10.640 1.00 88.62 70 LEU A CA 1
ATOM 526 C C . LEU A 1 70 ? -15.274 4.104 9.118 1.00 88.62 70 LEU A C 1
ATOM 528 O O . LEU A 1 70 ? -14.430 3.580 8.395 1.00 88.62 70 LEU A O 1
ATOM 532 N N . LYS A 1 71 ? -16.358 4.713 8.620 1.00 90.88 71 LYS A N 1
ATOM 533 C CA . LYS A 1 71 ? -16.638 4.804 7.179 1.00 90.88 71 LYS A CA 1
ATOM 534 C C . LYS A 1 71 ? -15.511 5.527 6.441 1.00 90.88 71 LYS A C 1
ATOM 536 O O . LYS A 1 71 ? -15.024 5.032 5.430 1.00 90.88 71 LYS A O 1
ATOM 541 N N . ASN A 1 72 ? -15.067 6.663 6.973 1.00 91.75 72 ASN A N 1
ATOM 542 C CA . ASN A 1 72 ? -13.981 7.438 6.380 1.00 91.75 72 ASN A CA 1
ATOM 543 C C . ASN A 1 72 ? -12.646 6.679 6.423 1.00 91.75 72 ASN A C 1
ATOM 545 O O . ASN A 1 72 ? -11.909 6.707 5.442 1.00 91.75 72 ASN A O 1
ATOM 549 N N . ALA A 1 73 ? -12.355 5.964 7.514 1.00 89.94 73 ALA A N 1
ATOM 550 C CA . ALA A 1 73 ? -11.148 5.149 7.639 1.00 89.94 73 ALA A CA 1
ATOM 551 C C . ALA A 1 73 ? -11.112 4.007 6.614 1.00 89.94 73 ALA A C 1
ATOM 553 O O . ALA A 1 73 ? -10.087 3.800 5.969 1.00 89.94 73 ALA A O 1
ATOM 554 N N . ILE A 1 74 ? -12.237 3.313 6.409 1.00 91.00 74 ILE A N 1
ATOM 555 C CA . ILE A 1 74 ? -12.355 2.258 5.392 1.00 91.00 74 ILE A CA 1
ATOM 556 C C . ILE A 1 74 ? -12.155 2.843 3.990 1.00 91.00 74 ILE A C 1
ATOM 558 O O . ILE A 1 74 ? -11.371 2.302 3.216 1.00 91.00 74 ILE A O 1
ATOM 562 N N . ILE A 1 75 ? -12.814 3.963 3.672 1.00 94.00 75 ILE A N 1
ATOM 563 C CA . ILE A 1 75 ? -12.668 4.626 2.366 1.00 94.00 75 ILE A CA 1
ATOM 564 C C . ILE A 1 75 ? -11.210 5.034 2.129 1.00 94.00 75 ILE A C 1
ATOM 566 O O . ILE A 1 75 ? -10.674 4.767 1.058 1.00 94.00 75 ILE A O 1
ATOM 570 N N . GLY A 1 76 ? -10.553 5.633 3.125 1.00 91.62 76 GLY A N 1
ATOM 571 C CA . GLY A 1 76 ? -9.147 6.021 3.033 1.00 91.62 76 GLY A CA 1
ATOM 572 C C . GLY A 1 76 ? -8.219 4.823 2.834 1.00 91.62 76 GLY A C 1
ATOM 573 O O . GLY A 1 76 ? -7.362 4.855 1.953 1.00 91.62 76 GLY A O 1
ATOM 574 N N . PHE A 1 77 ? -8.419 3.742 3.594 1.00 90.81 77 PHE A N 1
ATOM 575 C CA . PHE A 1 77 ? -7.629 2.519 3.452 1.00 90.81 77 PHE A CA 1
ATOM 576 C C . PHE A 1 77 ? -7.782 1.900 2.059 1.00 90.81 77 PHE A C 1
ATOM 578 O O . PHE A 1 77 ? -6.784 1.601 1.405 1.00 90.81 77 PHE A O 1
ATOM 585 N N . VAL A 1 78 ? -9.021 1.766 1.576 1.00 92.62 78 VAL A N 1
ATOM 586 C CA . VAL A 1 78 ? -9.306 1.244 0.233 1.00 92.62 78 VAL A CA 1
ATOM 587 C C . VAL A 1 78 ? -8.695 2.144 -0.841 1.00 92.62 78 VAL A C 1
ATOM 589 O O . VAL A 1 78 ? -8.082 1.637 -1.776 1.00 92.62 78 VAL A O 1
ATOM 592 N N . LEU A 1 79 ? -8.799 3.466 -0.697 1.00 94.25 79 LEU A N 1
ATOM 593 C CA . LEU A 1 79 ? -8.257 4.422 -1.661 1.00 94.25 79 LEU A CA 1
ATOM 594 C C . LEU A 1 79 ? -6.730 4.323 -1.769 1.00 94.25 79 LEU A C 1
ATOM 596 O O . LEU A 1 79 ? -6.207 4.238 -2.878 1.00 94.25 79 LEU A O 1
ATOM 600 N N . ILE A 1 80 ? -6.017 4.268 -0.639 1.00 90.44 80 ILE A N 1
ATOM 601 C CA . ILE A 1 80 ? -4.556 4.098 -0.632 1.00 90.44 80 ILE A CA 1
ATOM 602 C C . ILE A 1 80 ? -4.159 2.732 -1.195 1.00 90.44 80 ILE A C 1
ATOM 604 O O . ILE A 1 80 ? -3.232 2.648 -2.001 1.00 90.44 80 ILE A O 1
ATOM 608 N N . PHE A 1 81 ? -4.867 1.668 -0.813 1.00 89.19 81 PHE A N 1
ATOM 609 C CA . PHE A 1 81 ? -4.593 0.323 -1.308 1.00 89.19 81 PHE A CA 1
ATOM 610 C C . PHE A 1 81 ? -4.722 0.247 -2.834 1.00 89.19 81 PHE A C 1
ATOM 612 O O . PHE A 1 81 ? -3.802 -0.214 -3.510 1.00 89.19 81 PHE A O 1
ATOM 619 N N . VAL A 1 82 ? -5.827 0.759 -3.384 1.00 93.50 82 VAL A N 1
ATOM 620 C CA . VAL A 1 82 ? -6.055 0.800 -4.833 1.00 93.50 82 VAL A CA 1
ATOM 621 C C . VAL A 1 82 ? -4.982 1.635 -5.531 1.00 93.50 82 VAL A C 1
ATOM 623 O O . VAL A 1 82 ? 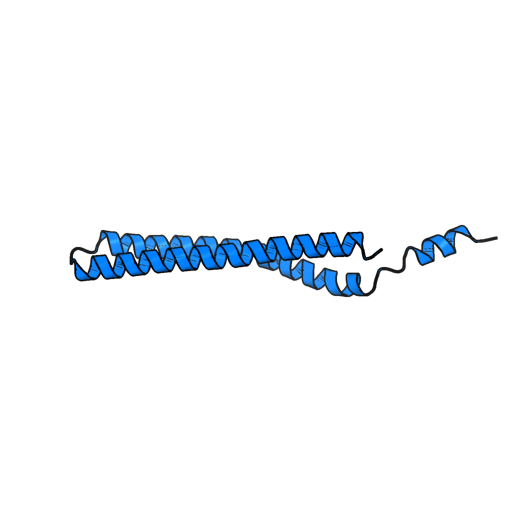-4.444 1.178 -6.537 1.00 93.50 82 VAL A O 1
ATOM 626 N N . LEU A 1 83 ? -4.609 2.802 -4.992 1.00 93.12 83 LEU A N 1
ATOM 627 C CA . LEU A 1 83 ? -3.547 3.630 -5.575 1.00 93.12 83 LEU A CA 1
ATOM 628 C C . LEU A 1 83 ? -2.221 2.869 -5.705 1.00 93.12 83 LEU A C 1
ATOM 630 O O . LEU A 1 83 ? -1.598 2.893 -6.767 1.00 93.12 83 LEU A O 1
ATOM 634 N N . ILE A 1 84 ? -1.788 2.190 -4.638 1.00 89.81 84 ILE A N 1
ATOM 635 C CA . ILE A 1 84 ? -0.506 1.476 -4.635 1.00 89.81 84 ILE A CA 1
ATOM 636 C C . ILE A 1 84 ? -0.554 0.269 -5.580 1.00 89.81 84 ILE A C 1
ATOM 638 O O . ILE A 1 84 ? 0.403 0.028 -6.315 1.00 89.81 84 ILE A O 1
ATOM 642 N N . VAL A 1 85 ? -1.665 -0.472 -5.600 1.00 90.19 85 VAL A N 1
ATOM 643 C CA . VAL A 1 85 ? -1.842 -1.620 -6.503 1.00 90.19 85 VAL A CA 1
ATOM 644 C C . VAL A 1 85 ? -1.823 -1.178 -7.966 1.00 90.19 85 VAL A C 1
ATOM 646 O O . VAL A 1 85 ? -1.137 -1.802 -8.773 1.00 90.19 85 VAL A O 1
ATOM 649 N N . VAL A 1 86 ? -2.511 -0.086 -8.309 1.00 92.75 86 VAL A N 1
ATOM 650 C CA . VAL A 1 86 ? -2.507 0.462 -9.675 1.00 92.75 86 VAL A CA 1
ATOM 651 C C . VAL A 1 86 ? -1.109 0.927 -10.074 1.00 92.75 86 VAL A C 1
ATOM 653 O O . VAL A 1 86 ? -0.675 0.624 -11.181 1.00 92.75 86 VAL A O 1
ATOM 656 N N . LEU A 1 87 ? -0.374 1.597 -9.181 1.00 90.56 87 LEU A N 1
ATOM 657 C CA . LEU A 1 87 ? 1.019 1.974 -9.439 1.00 90.56 87 LEU A CA 1
ATOM 658 C C . LEU A 1 87 ? 1.914 0.754 -9.670 1.00 90.56 87 LEU A C 1
ATOM 660 O O . LEU A 1 87 ? 2.731 0.774 -10.586 1.00 90.56 87 LEU A O 1
ATOM 664 N N . LYS A 1 88 ? 1.741 -0.317 -8.887 1.00 88.81 88 LYS A N 1
ATOM 665 C CA . LYS A 1 88 ? 2.496 -1.563 -9.062 1.00 88.81 88 LYS A CA 1
ATOM 666 C C . LYS A 1 88 ? 2.222 -2.192 -10.430 1.00 88.81 88 LYS A C 1
ATOM 668 O O . LYS A 1 88 ? 3.155 -2.437 -11.183 1.00 88.81 88 LYS A O 1
ATOM 673 N N . ILE A 1 89 ? 0.947 -2.372 -10.776 1.00 90.88 89 ILE A N 1
ATOM 674 C CA . ILE A 1 89 ? 0.539 -2.938 -12.072 1.00 90.88 89 ILE A CA 1
ATOM 675 C C . ILE A 1 89 ? 1.016 -2.046 -13.226 1.00 90.88 89 ILE A C 1
ATOM 677 O O . ILE A 1 89 ? 1.489 -2.551 -14.240 1.00 90.88 89 ILE A O 1
ATOM 681 N N . GLY A 1 90 ? 0.923 -0.723 -13.072 1.00 91.19 90 GLY A N 1
ATOM 682 C CA . GLY A 1 90 ? 1.408 0.239 -14.058 1.00 91.19 90 GLY A CA 1
ATOM 683 C C . GLY A 1 90 ? 2.915 0.131 -14.282 1.00 91.19 90 GLY A C 1
ATOM 684 O O . GLY A 1 90 ? 3.354 0.092 -15.427 1.00 91.19 90 GLY A O 1
ATOM 685 N N . MET A 1 91 ? 3.706 0.013 -13.211 1.00 87.19 91 MET A N 1
ATOM 686 C CA . MET A 1 91 ? 5.152 -0.208 -13.316 1.00 87.19 91 MET A CA 1
ATOM 687 C C . MET A 1 91 ? 5.492 -1.531 -13.995 1.00 87.19 91 MET A C 1
ATOM 689 O O . MET A 1 91 ? 6.337 -1.536 -14.888 1.00 87.19 91 MET A O 1
ATOM 693 N N . ASP A 1 92 ? 4.832 -2.624 -13.613 1.00 87.25 92 ASP A N 1
ATOM 694 C CA . ASP A 1 92 ? 5.051 -3.939 -14.224 1.00 87.25 92 ASP A CA 1
ATOM 695 C C . ASP A 1 92 ? 4.700 -3.897 -15.724 1.00 87.25 92 ASP A C 1
ATOM 697 O O . ASP A 1 92 ? 5.465 -4.360 -16.569 1.00 87.25 92 ASP A O 1
ATOM 701 N N . SER A 1 93 ? 3.588 -3.248 -16.083 1.00 89.44 93 SER A N 1
ATOM 702 C CA . SER A 1 93 ? 3.177 -3.069 -17.480 1.00 89.44 93 SER A CA 1
ATOM 703 C C . SER A 1 93 ? 4.159 -2.215 -18.284 1.00 89.44 93 SER A C 1
ATOM 705 O O . SER A 1 93 ? 4.394 -2.510 -19.456 1.00 89.44 93 SER A O 1
ATOM 707 N N . MET A 1 94 ? 4.729 -1.163 -17.690 1.00 86.12 94 MET A N 1
ATOM 708 C CA . MET A 1 94 ? 5.757 -0.353 -18.352 1.00 86.12 94 MET A CA 1
ATOM 709 C C . MET A 1 94 ? 7.059 -1.131 -18.544 1.00 86.12 94 MET A C 1
ATOM 711 O O . MET A 1 94 ? 7.704 -0.947 -19.568 1.00 86.12 94 MET A O 1
ATOM 715 N N . GLN A 1 95 ? 7.438 -2.002 -17.603 1.00 83.81 95 GLN A N 1
ATOM 716 C CA . GLN A 1 95 ? 8.623 -2.858 -17.742 1.00 83.81 95 GLN A CA 1
ATOM 717 C C . GLN A 1 95 ? 8.461 -3.849 -18.897 1.00 83.81 95 GLN A C 1
ATOM 719 O O . GLN A 1 95 ? 9.374 -3.985 -19.703 1.00 83.81 95 GLN A O 1
ATOM 724 N N . VAL A 1 96 ? 7.287 -4.482 -19.016 1.00 85.88 96 VAL A N 1
ATOM 725 C CA . VAL A 1 96 ? 6.977 -5.393 -20.132 1.00 85.88 96 VAL A CA 1
ATOM 726 C C . VAL A 1 96 ? 7.006 -4.654 -21.471 1.00 85.88 96 VAL A C 1
ATOM 728 O O . VAL A 1 96 ? 7.581 -5.137 -22.442 1.00 85.88 96 VAL A O 1
ATOM 731 N N . TRP A 1 97 ? 6.429 -3.451 -21.526 1.00 84.44 97 TRP A N 1
ATOM 732 C CA . TRP A 1 97 ? 6.504 -2.624 -22.729 1.00 84.44 97 TRP A CA 1
ATOM 733 C C . TRP A 1 97 ? 7.949 -2.222 -23.057 1.00 84.44 97 TRP A C 1
ATOM 735 O O . TRP A 1 97 ? 8.364 -2.313 -24.209 1.00 84.44 97 TRP A O 1
ATOM 745 N N . MET A 1 98 ? 8.738 -1.835 -22.052 1.00 80.44 98 MET A N 1
ATOM 746 C CA . MET A 1 98 ? 10.150 -1.506 -22.231 1.00 80.44 98 MET A CA 1
ATOM 747 C C . MET A 1 98 ? 10.904 -2.698 -22.834 1.00 80.44 98 MET A C 1
ATOM 749 O O . MET A 1 98 ? 11.561 -2.527 -23.851 1.00 80.44 98 MET A O 1
ATOM 753 N N . SER A 1 99 ? 10.742 -3.912 -22.299 1.00 76.12 99 SER A N 1
ATOM 754 C CA . SER A 1 99 ? 11.464 -5.092 -22.803 1.00 76.12 99 SER A CA 1
ATOM 755 C C . SER A 1 99 ? 11.078 -5.514 -24.226 1.00 76.12 99 SER A C 1
ATOM 757 O O . SER A 1 99 ? 11.882 -6.123 -24.929 1.00 76.12 99 SER A O 1
ATOM 759 N N . ASP A 1 100 ? 9.850 -5.220 -24.661 1.00 79.69 100 ASP A N 1
ATOM 760 C CA . ASP A 1 100 ? 9.371 -5.615 -25.991 1.00 79.69 100 ASP A CA 1
ATOM 761 C C . ASP A 1 100 ? 9.812 -4.649 -27.099 1.00 79.69 100 ASP A C 1
ATOM 763 O O . ASP A 1 100 ? 10.087 -5.085 -28.222 1.00 79.69 100 ASP A O 1
ATOM 767 N N . TYR A 1 101 ? 9.869 -3.348 -26.795 1.00 67.88 101 TYR A N 1
ATOM 768 C CA . TYR A 1 101 ? 10.146 -2.289 -27.774 1.00 67.88 101 TYR A CA 1
ATOM 769 C C . TYR A 1 101 ? 11.587 -1.780 -27.736 1.00 67.88 101 TYR A C 1
ATOM 771 O O . TYR A 1 101 ? 12.077 -1.260 -28.739 1.00 67.88 101 TYR A O 1
ATOM 779 N N . VAL A 1 102 ? 12.261 -1.925 -26.599 1.00 62.12 102 VAL A N 1
ATOM 780 C CA . VAL 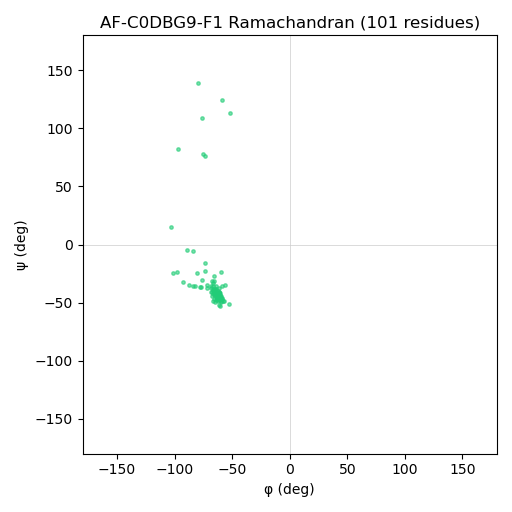A 1 102 ? 13.658 -1.548 -26.413 1.00 62.12 102 VAL A CA 1
ATOM 781 C C . VAL A 1 102 ? 14.503 -2.808 -26.605 1.00 62.12 102 VAL A C 1
ATOM 783 O O . VAL A 1 102 ? 14.839 -3.498 -25.649 1.00 62.12 102 VAL A O 1
ATOM 786 N N . LYS A 1 103 ? 14.770 -3.137 -27.872 1.00 50.06 103 LYS A N 1
ATOM 787 C CA . LYS A 1 103 ? 15.726 -4.167 -28.306 1.00 50.06 103 LYS A CA 1
ATOM 788 C C . LYS A 1 103 ? 16.925 -3.532 -28.985 1.00 50.06 103 LYS A C 1
ATOM 790 O O . LYS A 1 103 ? 16.738 -2.447 -29.584 1.00 50.06 103 LYS A O 1
#

Organism: NCBI:txid518636

pLDDT: mean 82.49, std 12.67, range [46.47, 94.25]

Secondary structure (DSSP, 8-state):
---HHHHHHTT----HHHHHHHHHHHHHHHHHHHHHHHHHHHHHHHHHHHHHHHHT--SHHHHHHHHHHHHHHHHHHHHHHHHHHHHHHHHHHHHHHHHHH--

Nearest PDB structures (foldseek):
  4ilo-assembly1_A  TM=6.328E-01  e=3.124E+00  Chlamydia trachomatis L2/434/Bu
  6b87-assembly1_A-2  TM=5.129E-01  e=2.274E+00  synthetic construct
  5ip0-assembly2_E  TM=5.249E-01  e=7.134E+00  Aeromonas hydrophila

Foldseek 3Di:
DDDPVVVVVVVPPQPVVCVVVVVVLVVLVVPLVVVLVVLVVVLVVVLVVLVVQCVPDPDPVSNVVSVVVNVVSVVVSVVVNVVSVVVVVVSVVVVVVCVVPVD

InterPro domains:
  IPR043993 Type IV secretion system pilin [PF18895] (22-84)